Protein AF-A0A8T0FME9-F1 (afdb_monomer)

Sequence (96 aa):
MYIRKIRGIDVEEETHAYLEKCHPNCKVINSSAIEIMMKDMEIHLSNRQIVRYKRLCICSGAVLKVIAKSSPFVLGIRDTETVEVILIQNLLWAVL

Mean predicted aligned error: 8.68 Å

Solvent-accessible surface area (backbone atoms only — not comparable to full-atom values): 6741 Å² total; per-residue (Å²): 137,87,86,76,89,80,80,88,80,87,84,79,92,75,59,76,64,53,56,32,71,80,32,81,90,48,83,81,75,98,62,53,79,75,46,74,42,74,91,79,32,33,33,38,29,72,83,74,48,76,47,78,53,95,75,88,83,89,82,86,79,81,82,85,83,60,90,48,79,86,42,95,88,58,82,69,75,86,53,74,69,46,49,51,56,53,56,54,55,56,50,61,68,72,77,110

Secondary structure (DSSP, 8-state):
---------------HHHHHHH-TT-----S-EEEEETTTTEEEETTS-EEE-SS-----------TTTT-TT-----SHHHHHHHHHHHHHHH--

Foldseek 3Di:
DDDDDDDDDDDDDDDPVVVCVVPVVDDDDPFDFDDQDPVQQWTQTPVRDIDHDPDDDDDPDDDDDFPCVPDPPTFDDDDPVSVVVVVVVVVVVVVD

Organism: Argiope bruennichi (NCBI:txid94029)

pLDDT: mean 84.51, std 15.82, range [41.19, 98.38]

Radius of gyration: 19.01 Å; Cα contacts (8 Å, |Δi|>4): 65; chains: 1; bounding box: 36×37×58 Å

Nearest PDB structures (foldseek):
  8orj-assembly1_B  TM=9.310E-01  e=2.976E-02  Homo sapiens
  6zk7-assembly1_AAAA  TM=6.737E-01  e=4.168E-02  Homo sapiens
  3szf-assembly1_A-2  TM=8.025E-01 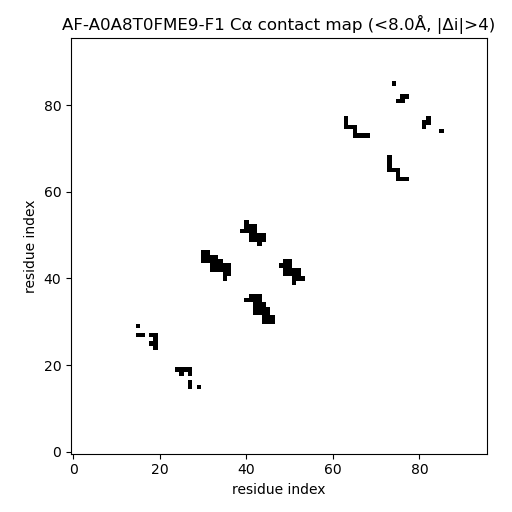 e=1.402E-01  Acidithiobacillus ferrooxidans ATCC 23270
  7qo6-assembly1_H  TM=2.655E-01  e=6.523E+00  Saccharomyces cerevisiae

Structure (mmCIF, N/CA/C/O backbone):
data_AF-A0A8T0FME9-F1
#
_entry.id   AF-A0A8T0FME9-F1
#
loop_
_atom_site.group_PDB
_atom_site.id
_atom_site.type_symbol
_atom_site.label_atom_id
_atom_site.label_alt_id
_atom_site.label_comp_id
_atom_site.label_asym_id
_atom_site.label_entity_id
_atom_site.label_seq_id
_atom_site.pdbx_PDB_ins_code
_atom_site.Cartn_x
_atom_site.Cartn_y
_atom_site.Cartn_z
_atom_site.occupancy
_atom_site.B_iso_or_equiv
_atom_site.auth_seq_id
_atom_site.auth_comp_id
_atom_site.auth_asym_id
_atom_site.auth_atom_id
_atom_site.pdbx_PDB_model_num
ATOM 1 N N . MET A 1 1 ? 13.577 -20.306 1.034 1.00 43.12 1 MET A N 1
ATOM 2 C CA . MET A 1 1 ? 12.558 -19.784 0.100 1.00 43.12 1 MET A CA 1
ATOM 3 C C . MET A 1 1 ? 12.185 -20.915 -0.843 1.00 43.12 1 MET A C 1
ATOM 5 O O . MET A 1 1 ? 12.986 -21.268 -1.695 1.00 43.12 1 MET A O 1
ATOM 9 N N . TYR A 1 2 ? 11.043 -21.563 -0.615 1.00 41.28 2 TYR A N 1
ATOM 10 C CA . TYR A 1 2 ? 10.577 -22.667 -1.457 1.00 41.28 2 TYR A CA 1
ATOM 11 C C . TYR A 1 2 ? 9.706 -22.089 -2.571 1.00 41.28 2 TYR A C 1
ATOM 13 O O . TYR A 1 2 ? 8.615 -21.593 -2.302 1.00 41.28 2 TYR A O 1
ATOM 21 N N . ILE A 1 3 ? 10.197 -22.114 -3.810 1.00 58.12 3 ILE A N 1
ATOM 22 C CA . ILE A 1 3 ? 9.416 -21.696 -4.978 1.00 58.12 3 ILE A CA 1
ATOM 23 C C . ILE A 1 3 ? 8.667 -22.924 -5.480 1.00 58.12 3 ILE A C 1
ATOM 25 O O . ILE A 1 3 ? 9.263 -23.874 -5.987 1.00 58.12 3 ILE A O 1
ATOM 29 N N . ARG A 1 4 ? 7.348 -22.921 -5.306 1.00 69.81 4 ARG A N 1
ATOM 30 C CA . ARG A 1 4 ? 6.472 -23.993 -5.772 1.00 69.81 4 ARG A CA 1
ATOM 31 C C . ARG A 1 4 ? 5.914 -23.582 -7.132 1.00 69.81 4 ARG A C 1
ATOM 33 O O . ARG A 1 4 ? 5.226 -22.573 -7.235 1.00 69.81 4 ARG A O 1
ATOM 40 N N . LYS A 1 5 ? 6.232 -24.341 -8.183 1.00 73.38 5 LYS A N 1
ATOM 41 C CA . LYS A 1 5 ? 5.694 -24.098 -9.528 1.00 73.38 5 LYS A CA 1
ATOM 42 C C . LYS A 1 5 ? 4.221 -24.505 -9.557 1.00 73.38 5 LYS A C 1
ATOM 44 O O . LYS A 1 5 ? 3.914 -25.694 -9.579 1.00 73.38 5 LYS A O 1
ATOM 49 N N . ILE A 1 6 ? 3.330 -23.522 -9.550 1.00 78.25 6 ILE A N 1
ATOM 50 C CA . ILE A 1 6 ? 1.893 -23.720 -9.751 1.00 78.25 6 ILE A CA 1
ATOM 51 C C . ILE A 1 6 ? 1.646 -23.708 -11.266 1.00 78.25 6 ILE A C 1
ATOM 53 O O . ILE A 1 6 ? 2.139 -22.824 -11.964 1.00 78.25 6 ILE A O 1
ATOM 57 N N . ARG A 1 7 ? 0.954 -24.722 -11.796 1.00 68.12 7 ARG A N 1
ATOM 58 C CA . ARG A 1 7 ? 0.488 -24.751 -13.193 1.00 68.12 7 ARG A CA 1
ATOM 59 C C . ARG A 1 7 ? -1.033 -24.605 -13.173 1.00 68.12 7 ARG A C 1
ATOM 61 O O . ARG A 1 7 ? -1.662 -25.295 -12.380 1.00 68.12 7 ARG A O 1
ATOM 68 N N . GLY A 1 8 ? -1.584 -23.747 -14.032 1.00 69.38 8 GLY A N 1
ATOM 69 C CA . GLY A 1 8 ? -3.032 -23.523 -14.136 1.00 69.38 8 GLY A CA 1
ATOM 70 C C . GLY A 1 8 ? -3.587 -22.562 -13.085 1.00 69.38 8 GLY A C 1
ATOM 71 O O . GLY A 1 8 ? -4.534 -22.910 -12.392 1.00 69.38 8 GLY A O 1
ATOM 72 N N . ILE A 1 9 ? -2.973 -21.385 -12.930 1.00 72.31 9 ILE A N 1
ATOM 73 C CA . ILE A 1 9 ? -3.622 -20.288 -12.205 1.00 72.31 9 ILE A CA 1
ATOM 74 C C . ILE A 1 9 ? -4.510 -19.574 -13.217 1.00 72.31 9 ILE A C 1
ATOM 76 O O . ILE A 1 9 ? -3.991 -19.026 -14.189 1.00 72.31 9 ILE A O 1
ATOM 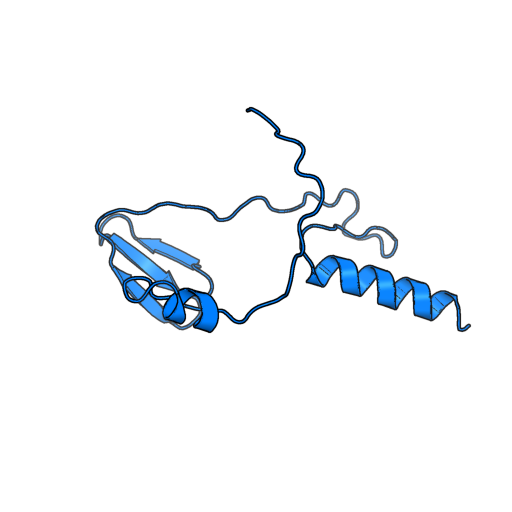80 N N . ASP A 1 10 ? -5.814 -19.623 -12.983 1.00 78.81 10 ASP A N 1
ATOM 81 C CA . ASP A 1 10 ? -6.763 -18.727 -13.627 1.00 78.81 10 ASP A CA 1
ATOM 82 C C . ASP A 1 10 ? -6.798 -17.446 -12.788 1.00 78.81 10 ASP A C 1
ATOM 84 O O . ASP A 1 10 ? -7.108 -17.495 -11.594 1.00 78.81 10 ASP A O 1
ATOM 88 N N . VAL A 1 11 ? -6.314 -16.341 -13.355 1.00 77.38 11 VAL A N 1
ATOM 89 C CA . VAL A 1 11 ? -6.242 -15.045 -12.672 1.00 77.38 11 VAL A CA 1
ATOM 90 C C . VAL A 1 11 ? -7.269 -14.144 -13.325 1.00 77.38 11 VAL A C 1
ATOM 92 O O . VAL A 1 11 ?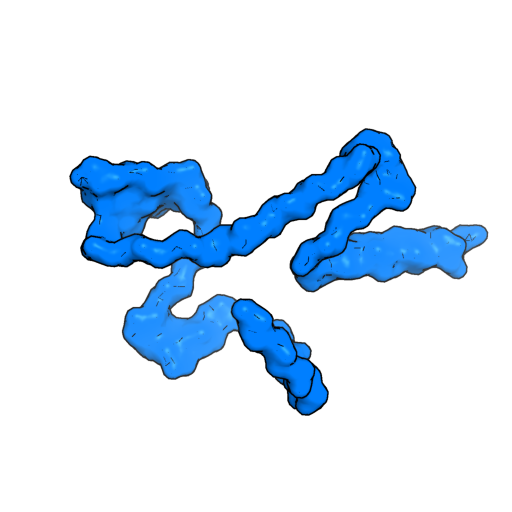 -7.103 -13.759 -14.479 1.00 77.38 11 VAL A O 1
ATOM 95 N N . GLU A 1 12 ? -8.295 -13.790 -12.566 1.00 82.25 12 GLU A N 1
ATOM 96 C CA . GLU A 1 12 ? -9.272 -12.778 -12.947 1.00 82.25 12 GLU A CA 1
ATOM 97 C C . GLU A 1 12 ? -9.017 -11.505 -12.130 1.00 82.25 12 GLU A C 1
ATOM 99 O O . GLU A 1 12 ? -8.625 -11.568 -10.958 1.00 82.25 12 GLU A O 1
ATOM 104 N N . GLU A 1 13 ? -9.200 -10.340 -12.754 1.00 82.81 13 GLU A N 1
ATOM 105 C CA . GLU A 1 13 ? -9.161 -9.065 -12.042 1.00 82.81 13 GLU A CA 1
ATOM 106 C C . GLU A 1 13 ? -10.461 -8.855 -11.272 1.00 82.81 13 GLU A C 1
ATOM 108 O O . GLU A 1 13 ? -11.557 -8.993 -11.810 1.00 82.81 13 GLU A O 1
ATOM 113 N N . GLU A 1 14 ? -10.329 -8.472 -10.006 1.00 89.00 14 GLU A N 1
ATOM 114 C CA . GLU A 1 14 ? -11.455 -8.233 -9.116 1.00 89.00 14 GLU A CA 1
ATOM 115 C C . GLU A 1 14 ? -11.310 -6.895 -8.402 1.00 89.00 14 GLU A C 1
ATOM 117 O O . GLU A 1 14 ? -10.213 -6.381 -8.162 1.00 89.00 14 GLU A O 1
ATOM 122 N N . THR A 1 15 ? -12.446 -6.320 -8.020 1.00 89.94 15 THR A N 1
ATOM 123 C CA . THR A 1 15 ? -12.441 -5.059 -7.271 1.00 89.94 15 THR A CA 1
ATOM 124 C C . THR A 1 15 ? -12.011 -5.283 -5.821 1.00 89.94 15 THR A C 1
ATOM 126 O O . THR A 1 15 ? -12.214 -6.349 -5.241 1.00 89.94 15 THR A O 1
ATOM 129 N N . HIS A 1 16 ? -11.504 -4.239 -5.162 1.00 87.31 16 HIS A N 1
ATOM 130 C CA . HIS A 1 16 ? -11.200 -4.297 -3.727 1.00 87.31 16 HIS A CA 1
ATOM 131 C C . HIS A 1 16 ? -12.412 -4.711 -2.864 1.00 87.31 16 HIS A C 1
ATOM 133 O O . HIS A 1 16 ? -12.231 -5.341 -1.823 1.00 87.31 16 HIS A O 1
ATOM 139 N N . ALA A 1 17 ? -13.638 -4.418 -3.317 1.00 91.81 17 ALA A N 1
ATOM 140 C CA . ALA A 1 17 ? -14.875 -4.798 -2.637 1.00 91.81 17 ALA A CA 1
ATOM 141 C C . ALA A 1 17 ? -15.091 -6.321 -2.588 1.00 91.81 17 ALA A C 1
ATOM 143 O O . ALA A 1 17 ? -15.740 -6.821 -1.668 1.00 91.81 17 ALA A O 1
ATOM 144 N N . TYR A 1 18 ? -14.526 -7.076 -3.537 1.00 93.06 18 TYR A N 1
ATOM 145 C CA . TYR A 1 18 ? -14.581 -8.537 -3.530 1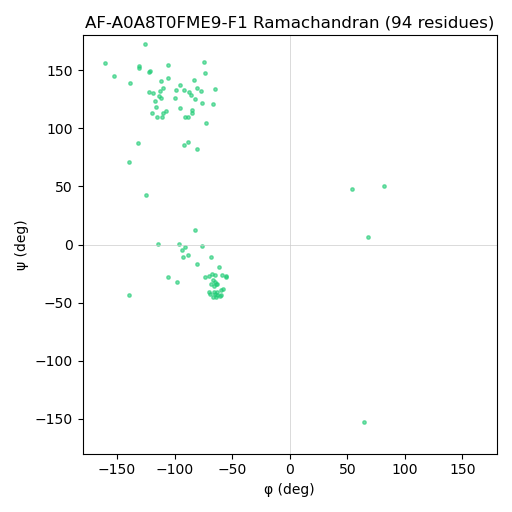.00 93.06 18 TYR A CA 1
ATOM 146 C C . TYR A 1 18 ? -13.938 -9.115 -2.259 1.00 93.06 18 TYR A C 1
ATOM 148 O O . TYR A 1 18 ? -14.518 -9.984 -1.607 1.00 93.06 18 TYR A O 1
ATOM 156 N N . LEU A 1 19 ? -12.785 -8.577 -1.842 1.00 91.19 19 LEU A N 1
ATOM 157 C CA . LEU A 1 19 ? -12.097 -9.021 -0.626 1.00 91.19 19 LEU A CA 1
ATOM 158 C C . LEU A 1 19 ? -12.930 -8.768 0.631 1.00 91.19 19 LEU A C 1
ATOM 160 O O . LEU A 1 19 ? -13.029 -9.650 1.483 1.00 91.19 19 LEU A O 1
ATOM 164 N N . GLU A 1 20 ? -13.551 -7.593 0.739 1.00 95.19 20 GLU A N 1
ATOM 165 C CA . GLU A 1 20 ? -14.424 -7.256 1.871 1.00 95.19 20 GLU A CA 1
ATOM 166 C C . GLU A 1 20 ? -15.685 -8.136 1.890 1.00 95.19 20 GLU A C 1
ATOM 168 O O . GLU A 1 20 ? -16.127 -8.569 2.955 1.00 95.19 20 GLU A O 1
ATOM 173 N N . LYS A 1 21 ? -16.229 -8.482 0.713 1.00 94.88 21 LYS A N 1
ATOM 174 C CA . LYS A 1 21 ? -17.359 -9.413 0.571 1.00 94.88 21 LYS A CA 1
ATOM 175 C C . LYS A 1 21 ? -17.000 -10.830 1.033 1.00 94.88 21 LYS A C 1
ATOM 177 O O . LYS A 1 21 ? -17.788 -11.457 1.738 1.00 94.88 21 LYS A O 1
ATOM 182 N N . CYS A 1 22 ? -15.837 -11.346 0.639 1.00 95.81 22 CYS A N 1
ATOM 183 C CA . CYS A 1 22 ? -15.376 -12.685 1.018 1.00 95.81 22 CYS A CA 1
ATOM 184 C C . CYS A 1 22 ? -14.919 -12.767 2.481 1.00 95.81 22 CYS A C 1
ATOM 186 O O . CYS A 1 22 ? -15.000 -13.831 3.100 1.00 95.81 22 CYS A O 1
ATOM 188 N N . HIS A 1 23 ? -14.450 -11.652 3.043 1.00 95.62 23 HIS A N 1
ATOM 189 C CA . HIS A 1 23 ? -13.911 -11.577 4.394 1.00 95.62 23 HIS A CA 1
ATOM 190 C C . HIS A 1 23 ? -14.523 -10.392 5.159 1.00 95.62 23 HIS A C 1
ATOM 192 O O . HIS A 1 23 ? -13.905 -9.333 5.234 1.00 95.62 23 HIS A O 1
ATOM 198 N N . PRO A 1 24 ? -15.683 -10.572 5.822 1.00 94.44 24 PRO A N 1
ATOM 199 C CA . PRO A 1 24 ? -16.420 -9.475 6.467 1.00 94.44 24 PRO A CA 1
ATOM 200 C C . PRO A 1 24 ? -15.665 -8.735 7.584 1.00 94.44 24 PRO A C 1
ATOM 202 O O . PRO A 1 24 ? -16.025 -7.623 7.954 1.00 94.44 24 PRO A O 1
ATOM 205 N N . ASN A 1 25 ? -14.620 -9.355 8.142 1.00 96.12 25 ASN A N 1
ATOM 206 C CA . ASN A 1 25 ? -13.763 -8.757 9.171 1.00 96.12 25 ASN A CA 1
ATOM 207 C C . ASN A 1 25 ? -12.556 -8.004 8.586 1.00 96.12 25 ASN A C 1
ATOM 209 O O . ASN A 1 25 ? -11.750 -7.451 9.336 1.00 96.12 25 ASN A O 1
ATOM 213 N N . CYS A 1 26 ? -12.394 -8.014 7.264 1.00 94.75 26 CYS A N 1
ATOM 214 C CA . CYS A 1 26 ? -11.359 -7.282 6.557 1.00 94.75 26 CYS A CA 1
ATOM 215 C C . CYS A 1 26 ? -11.953 -5.992 5.999 1.00 94.75 26 CYS A C 1
ATOM 217 O O . CYS A 1 26 ? -13.004 -6.006 5.367 1.00 94.75 26 CYS A O 1
ATOM 219 N N . LYS A 1 27 ? -11.243 -4.884 6.216 1.00 94.62 27 LYS A N 1
ATOM 220 C CA . LYS A 1 27 ? -11.543 -3.599 5.593 1.00 94.62 27 LYS A CA 1
ATOM 221 C C . LYS A 1 27 ? -10.410 -3.230 4.654 1.00 94.62 27 LYS A C 1
ATOM 223 O O . LYS A 1 27 ? -9.251 -3.219 5.076 1.00 94.62 27 LYS A O 1
ATOM 228 N N . VAL A 1 28 ? -10.739 -2.907 3.413 1.00 94.69 28 VAL A N 1
ATOM 229 C CA . VAL A 1 28 ? -9.777 -2.448 2.416 1.00 94.69 28 VAL A CA 1
ATOM 230 C C . VAL A 1 28 ? -9.864 -0.930 2.326 1.00 94.69 28 VAL A C 1
ATOM 232 O O . VAL A 1 28 ? -10.931 -0.353 2.148 1.00 94.69 28 VAL A O 1
ATOM 235 N N . ILE A 1 29 ? -8.725 -0.257 2.479 1.00 95.00 29 ILE A N 1
ATOM 236 C CA . ILE A 1 29 ? -8.631 1.196 2.322 1.00 95.00 29 ILE A CA 1
ATOM 237 C C . ILE A 1 29 ? -7.817 1.460 1.064 1.00 95.00 29 ILE A C 1
ATOM 239 O O . ILE A 1 29 ? -6.612 1.218 1.042 1.00 95.00 29 ILE A O 1
ATOM 243 N N . ASN A 1 30 ? -8.477 1.955 0.019 1.00 94.00 30 ASN A N 1
ATOM 244 C CA . ASN A 1 30 ? -7.811 2.324 -1.224 1.00 94.00 30 ASN A CA 1
ATOM 245 C C . ASN A 1 30 ? -7.164 3.715 -1.090 1.00 94.00 30 ASN A C 1
ATOM 247 O O . ASN A 1 30 ? -7.766 4.737 -1.415 1.00 94.00 30 ASN A O 1
ATOM 251 N N . SER A 1 31 ? -5.966 3.757 -0.507 1.00 96.19 31 SER A N 1
ATOM 252 C CA . SER A 1 31 ? -5.135 4.956 -0.361 1.00 96.19 31 SER A CA 1
ATOM 253 C C . SER A 1 31 ? -3.682 4.550 -0.107 1.00 96.19 31 SER A C 1
ATOM 255 O O . SER A 1 31 ? -3.414 3.483 0.444 1.00 96.19 31 SER A O 1
ATOM 257 N N . SER A 1 32 ? -2.732 5.426 -0.430 1.00 96.94 32 SER A N 1
ATOM 258 C CA . SER A 1 32 ? -1.315 5.194 -0.134 1.00 96.94 32 SER A CA 1
ATOM 259 C C . SER A 1 32 ? -0.997 5.533 1.319 1.00 96.94 32 SER A C 1
ATOM 261 O O . SER A 1 32 ? -1.383 6.597 1.802 1.00 96.94 32 SER A O 1
ATOM 263 N N . ALA A 1 33 ? -0.256 4.664 2.007 1.00 97.44 33 ALA A N 1
ATOM 264 C CA . ALA A 1 33 ? 0.366 4.998 3.286 1.00 97.44 33 ALA A CA 1
ATOM 265 C C . ALA A 1 33 ? 1.593 5.883 3.035 1.00 97.44 33 ALA A C 1
ATOM 267 O O . ALA A 1 33 ? 2.500 5.485 2.304 1.00 97.44 33 ALA A O 1
ATOM 268 N N . ILE A 1 34 ? 1.605 7.080 3.619 1.00 97.94 34 ILE A N 1
ATOM 269 C CA . ILE A 1 34 ? 2.664 8.079 3.404 1.00 97.94 34 ILE A CA 1
ATOM 270 C C . ILE A 1 34 ? 3.607 8.197 4.602 1.00 97.94 34 ILE A C 1
ATOM 272 O O . ILE A 1 34 ? 4.779 8.514 4.422 1.00 97.94 34 ILE A O 1
ATOM 276 N N . GLU A 1 35 ? 3.125 7.909 5.812 1.00 97.88 35 GLU A N 1
ATOM 277 C CA . GLU A 1 35 ? 3.911 8.019 7.040 1.00 97.88 35 GLU A CA 1
ATOM 278 C C . GLU A 1 35 ? 3.402 7.039 8.105 1.00 97.88 35 GLU A C 1
ATOM 280 O O . GLU A 1 35 ? 2.201 6.777 8.200 1.00 97.88 35 GLU A O 1
ATOM 285 N N . ILE A 1 36 ? 4.323 6.495 8.906 1.00 98.00 36 ILE A N 1
ATOM 286 C CA . ILE A 1 36 ? 4.020 5.634 10.056 1.00 98.00 36 ILE A CA 1
ATOM 287 C C . ILE A 1 36 ? 4.485 6.356 11.325 1.00 98.00 36 ILE A C 1
ATOM 289 O O . ILE A 1 36 ? 5.683 6.455 11.595 1.00 98.00 36 ILE A O 1
ATOM 293 N N . MET A 1 37 ? 3.529 6.813 12.128 1.00 97.62 37 MET A N 1
ATOM 294 C CA . MET A 1 37 ? 3.755 7.476 13.410 1.00 97.62 37 MET A CA 1
ATOM 295 C C . MET A 1 37 ? 3.828 6.432 14.524 1.00 97.62 37 MET A C 1
ATOM 297 O O . MET A 1 37 ? 2.831 6.079 15.152 1.00 97.62 37 MET A O 1
ATOM 301 N N . MET A 1 38 ? 5.032 5.910 14.777 1.00 96.00 38 MET A N 1
ATOM 302 C CA . MET A 1 38 ? 5.216 4.786 15.708 1.00 96.00 38 MET A CA 1
ATOM 303 C C . MET A 1 38 ? 4.822 5.106 17.155 1.00 96.00 38 MET A C 1
ATOM 305 O O . MET A 1 38 ? 4.346 4.217 17.855 1.00 96.00 38 MET A O 1
ATOM 309 N N . LYS A 1 39 ? 5.029 6.352 17.606 1.00 97.00 39 LYS A N 1
ATOM 310 C CA . LYS A 1 39 ? 4.716 6.775 18.984 1.00 97.00 39 LYS A CA 1
ATOM 311 C C . LYS A 1 39 ? 3.215 6.743 19.262 1.00 97.00 39 LYS A C 1
ATOM 313 O O . LYS A 1 39 ? 2.807 6.273 20.318 1.00 97.00 39 LYS A O 1
ATOM 318 N N . ASP A 1 40 ? 2.426 7.183 18.290 1.00 97.81 40 ASP A N 1
ATOM 319 C CA . ASP A 1 40 ? 0.968 7.279 18.392 1.00 97.81 40 ASP A CA 1
ATOM 320 C C . ASP A 1 40 ? 0.263 6.021 17.852 1.00 97.81 40 ASP A C 1
ATOM 322 O O . ASP A 1 40 ? -0.951 5.872 17.972 1.00 97.81 40 ASP A O 1
ATOM 326 N N . MET A 1 41 ? 1.042 5.082 17.297 1.00 98.06 41 MET A N 1
ATOM 327 C CA . MET A 1 41 ? 0.578 3.874 16.611 1.00 98.06 41 MET A CA 1
ATOM 328 C C . MET A 1 41 ? -0.413 4.193 15.483 1.00 98.06 41 MET A C 1
ATOM 330 O O . MET A 1 41 ? -1.479 3.582 15.363 1.00 98.06 41 MET A O 1
ATOM 334 N N . GLU A 1 42 ? -0.045 5.165 14.650 1.00 98.38 42 GLU A N 1
ATOM 335 C CA . GLU A 1 42 ? -0.867 5.701 13.566 1.00 98.38 42 GLU A CA 1
ATOM 336 C C . GLU A 1 42 ? -0.183 5.547 12.201 1.00 98.38 42 GLU A C 1
ATOM 338 O O . GLU A 1 42 ? 1.041 5.563 12.078 1.00 98.38 42 GLU A O 1
ATOM 343 N N . ILE A 1 43 ? -0.990 5.392 11.154 1.00 98.25 43 ILE A N 1
ATOM 344 C CA . ILE A 1 43 ? -0.569 5.476 9.756 1.00 98.25 43 ILE A CA 1
ATOM 345 C C . ILE A 1 43 ? -1.301 6.657 9.136 1.00 98.25 43 ILE A C 1
ATOM 347 O O . ILE A 1 43 ? -2.535 6.694 9.143 1.00 98.25 43 ILE A O 1
ATOM 351 N N . HIS A 1 44 ? -0.546 7.598 8.581 1.00 98.31 44 HIS A N 1
ATOM 352 C CA . HIS A 1 44 ? -1.098 8.688 7.792 1.00 98.31 44 HIS A CA 1
ATOM 353 C C . HIS A 1 44 ? -1.230 8.240 6.342 1.00 98.31 44 HIS A C 1
ATOM 355 O O . HIS A 1 44 ? -0.295 7.687 5.751 1.00 98.31 44 HIS A O 1
ATOM 361 N N . LEU A 1 45 ? -2.403 8.480 5.768 1.00 98.38 45 LEU A N 1
ATOM 362 C CA . LEU A 1 45 ? -2.718 8.126 4.394 1.00 98.38 45 LEU A CA 1
ATOM 363 C C . LEU A 1 45 ? -2.727 9.368 3.496 1.00 98.38 45 LEU A C 1
ATOM 365 O O . LEU A 1 45 ? -2.996 10.484 3.941 1.00 98.38 45 LEU A O 1
ATOM 369 N N . SER A 1 46 ? -2.470 9.177 2.203 1.00 98.38 46 SER A N 1
ATOM 370 C CA . SER A 1 46 ? -2.450 10.250 1.199 1.00 98.38 46 SER A CA 1
ATOM 371 C C . SER A 1 46 ? -3.777 11.009 1.088 1.00 98.38 46 SER A C 1
ATOM 373 O O . SER A 1 46 ? -3.790 12.183 0.731 1.00 98.38 46 SER A O 1
ATOM 375 N N . ASN A 1 47 ? -4.896 10.368 1.432 1.00 97.62 47 ASN A N 1
ATOM 376 C CA . ASN A 1 47 ? -6.223 10.984 1.493 1.00 97.62 47 ASN A CA 1
ATOM 377 C C . ASN A 1 47 ? -6.499 11.745 2.812 1.00 97.62 47 ASN A C 1
ATOM 379 O O . ASN A 1 47 ? -7.645 12.104 3.072 1.00 97.62 47 ASN A O 1
ATOM 383 N N . ARG A 1 48 ? -5.472 11.996 3.641 1.00 97.69 48 ARG A N 1
ATOM 384 C CA . ARG A 1 48 ? -5.542 12.648 4.967 1.00 97.69 48 ARG A CA 1
ATOM 385 C C . ARG A 1 48 ? -6.265 11.841 6.051 1.00 97.69 48 ARG A C 1
ATOM 387 O O . ARG A 1 48 ? -6.462 12.347 7.153 1.00 97.69 48 ARG A O 1
ATOM 394 N N . GLN A 1 49 ? -6.652 10.599 5.773 1.00 98.06 49 GLN A N 1
ATOM 395 C CA . GLN A 1 49 ? -7.171 9.698 6.794 1.00 98.06 49 GLN A CA 1
ATOM 396 C C . GLN A 1 49 ? -6.031 9.195 7.691 1.00 98.06 49 GLN A C 1
ATOM 398 O O . GLN A 1 49 ? -4.907 8.981 7.236 1.00 98.06 49 GLN A O 1
ATOM 403 N N . ILE A 1 50 ? -6.349 8.966 8.964 1.00 98.12 50 ILE A N 1
ATOM 404 C CA . ILE A 1 50 ? -5.443 8.376 9.951 1.00 98.12 50 ILE A CA 1
ATOM 405 C C . ILE A 1 50 ? -5.979 7.000 10.349 1.00 98.12 50 ILE A C 1
ATOM 407 O O . ILE A 1 50 ? -7.165 6.852 10.657 1.00 98.12 50 ILE A O 1
ATOM 411 N N . VAL A 1 51 ? -5.111 5.986 10.346 1.00 97.94 51 VAL A N 1
ATOM 412 C CA . VAL A 1 51 ? -5.443 4.616 10.765 1.00 97.94 51 VAL A CA 1
ATOM 413 C C . VAL A 1 51 ? -4.624 4.239 11.991 1.00 97.94 51 VAL A C 1
ATOM 415 O O . VAL A 1 51 ? -3.401 4.167 11.922 1.00 97.94 51 VAL A O 1
ATOM 418 N N . ARG A 1 52 ? -5.299 3.949 13.106 1.00 98.06 52 ARG A N 1
ATOM 419 C CA . ARG A 1 52 ? -4.660 3.429 14.322 1.00 98.06 52 ARG A CA 1
ATOM 420 C C . ARG A 1 52 ? -4.466 1.926 14.244 1.00 98.06 52 ARG A C 1
ATOM 422 O O . ARG A 1 52 ? -5.353 1.209 13.779 1.00 98.06 52 ARG A O 1
ATOM 429 N N . TYR A 1 53 ? -3.344 1.439 14.758 1.00 97.62 53 TYR A N 1
ATOM 430 C CA . TYR A 1 53 ? -3.040 0.014 14.798 1.00 97.62 53 TYR A CA 1
ATOM 431 C C . TYR A 1 53 ? -2.581 -0.440 16.184 1.00 97.62 53 TYR A C 1
ATOM 433 O O . TYR A 1 53 ? -1.985 0.302 16.950 1.00 97.62 53 TYR A O 1
ATOM 441 N N . LYS A 1 54 ? -2.830 -1.715 16.499 1.00 98.12 54 LYS A N 1
ATOM 442 C CA . LYS A 1 54 ? -2.202 -2.402 17.644 1.00 98.12 54 LYS A CA 1
ATOM 443 C C . LYS A 1 54 ? -0.996 -3.237 17.211 1.00 98.12 54 LYS A C 1
ATOM 445 O O . LYS A 1 54 ? -0.055 -3.434 17.968 1.00 98.12 54 LYS A O 1
ATOM 450 N N . ARG A 1 55 ? -1.057 -3.779 15.995 1.00 97.44 55 ARG A N 1
ATOM 451 C CA . ARG A 1 55 ? -0.004 -4.562 15.343 1.00 97.44 55 ARG A CA 1
ATOM 452 C C . ARG A 1 55 ? 0.058 -4.128 13.885 1.00 97.44 55 ARG A C 1
ATOM 454 O O . ARG A 1 55 ? -0.994 -3.938 13.283 1.00 97.44 55 ARG A O 1
ATOM 461 N N . LEU A 1 56 ? 1.267 -3.990 13.349 1.00 96.94 56 LEU A N 1
ATOM 462 C CA . LEU A 1 56 ? 1.509 -3.548 11.979 1.00 96.94 56 LEU A CA 1
ATOM 463 C C . LEU A 1 56 ? 2.321 -4.602 11.224 1.00 96.94 56 LEU A C 1
ATOM 465 O O . LEU A 1 56 ? 3.340 -5.074 11.721 1.00 96.94 56 LEU A O 1
ATOM 469 N N . CYS A 1 57 ? 1.867 -4.950 10.023 1.00 96.50 57 CYS A N 1
ATOM 470 C CA . CYS A 1 57 ? 2.607 -5.762 9.064 1.00 96.50 57 CYS A CA 1
ATOM 471 C C . CYS A 1 57 ? 2.821 -4.927 7.798 1.00 96.50 57 CYS A C 1
ATOM 473 O O . CYS A 1 57 ? 1.875 -4.314 7.306 1.00 96.50 57 CYS A O 1
ATOM 475 N N . ILE A 1 58 ? 4.058 -4.874 7.298 1.00 95.44 58 ILE A N 1
ATOM 476 C CA . ILE A 1 58 ? 4.425 -4.070 6.128 1.00 95.44 58 ILE A CA 1
ATOM 477 C C . ILE A 1 58 ? 4.672 -5.006 4.947 1.00 95.44 58 ILE A C 1
ATOM 479 O O . ILE A 1 58 ? 5.621 -5.787 4.955 1.00 95.44 58 ILE A O 1
ATOM 483 N N . CYS A 1 59 ? 3.827 -4.883 3.924 1.00 95.19 59 CYS A N 1
ATOM 484 C CA . CYS A 1 59 ? 3.848 -5.709 2.714 1.00 95.19 59 CYS A CA 1
ATOM 485 C C . CYS A 1 59 ? 3.941 -4.848 1.437 1.00 95.19 59 CYS A C 1
ATOM 487 O O . CYS A 1 59 ? 3.239 -5.101 0.466 1.00 95.19 59 CYS A O 1
ATOM 489 N N . SER A 1 60 ? 4.782 -3.807 1.424 1.00 93.19 60 SER A N 1
ATOM 490 C CA . SER A 1 60 ? 4.869 -2.822 0.324 1.00 93.19 60 SER A CA 1
ATOM 491 C C . SER A 1 60 ? 5.599 -3.309 -0.943 1.00 93.19 60 SER A C 1
ATOM 493 O O . SER A 1 60 ? 5.685 -2.586 -1.942 1.00 93.19 60 SER A O 1
ATOM 495 N N . GLY A 1 61 ? 6.109 -4.543 -0.938 1.00 91.31 61 GLY A N 1
ATOM 496 C CA . GLY A 1 61 ? 6.862 -5.112 -2.056 1.00 91.31 61 GLY A CA 1
ATOM 497 C C . GLY A 1 61 ? 8.186 -4.381 -2.319 1.00 91.31 61 GLY A C 1
ATOM 498 O O . GLY A 1 61 ? 8.784 -3.810 -1.410 1.00 91.31 61 GLY A O 1
ATOM 499 N N . ALA A 1 62 ? 8.660 -4.422 -3.567 1.00 89.44 62 ALA A N 1
ATOM 500 C CA . ALA A 1 62 ? 9.918 -3.807 -3.994 1.00 89.44 62 ALA A CA 1
ATOM 501 C C . ALA A 1 62 ? 9.693 -2.795 -5.123 1.00 89.44 62 ALA A C 1
ATOM 503 O O . ALA A 1 62 ? 8.817 -2.984 -5.961 1.00 89.44 62 ALA A O 1
ATOM 504 N N . VAL A 1 63 ? 10.516 -1.748 -5.183 1.00 88.12 63 VAL A N 1
ATOM 505 C CA . VAL A 1 63 ? 10.512 -0.778 -6.289 1.00 88.12 63 VAL A CA 1
ATOM 506 C C . VAL A 1 63 ? 11.568 -1.174 -7.318 1.00 88.12 63 VAL A C 1
ATOM 508 O O . VAL A 1 63 ? 12.689 -1.542 -6.961 1.00 88.12 63 VAL A O 1
ATOM 511 N N . LEU A 1 64 ? 11.224 -1.084 -8.604 1.00 87.56 64 LEU A N 1
ATOM 512 C CA . LEU A 1 64 ? 12.144 -1.399 -9.693 1.00 87.56 64 LEU A CA 1
ATOM 513 C C . LEU A 1 64 ? 13.323 -0.426 -9.745 1.00 87.56 64 LEU A C 1
ATOM 515 O O . LEU A 1 64 ? 13.161 0.796 -9.764 1.00 87.56 64 LEU A O 1
ATOM 519 N N . LYS A 1 65 ? 14.526 -0.981 -9.889 1.00 88.69 65 LYS A N 1
ATOM 520 C CA . LYS A 1 65 ? 15.727 -0.216 -10.225 1.00 88.69 65 LYS A CA 1
ATOM 521 C C . LYS A 1 65 ? 15.905 -0.184 -11.743 1.00 88.69 65 LYS A C 1
ATOM 523 O O . LYS A 1 65 ? 16.614 -1.010 -12.309 1.00 88.69 65 LYS A O 1
ATOM 528 N N . VAL A 1 66 ? 15.256 0.776 -12.400 1.00 87.88 66 VAL A N 1
ATOM 529 C CA . VAL A 1 66 ? 15.417 0.995 -13.847 1.00 87.88 66 VAL A CA 1
ATOM 530 C C . VAL A 1 66 ? 16.844 1.473 -14.136 1.00 87.88 66 VAL A C 1
ATOM 532 O O . VAL A 1 66 ? 17.278 2.497 -13.607 1.00 87.88 66 VAL A O 1
ATOM 535 N N . ILE A 1 67 ? 17.573 0.715 -14.958 1.00 88.69 67 ILE 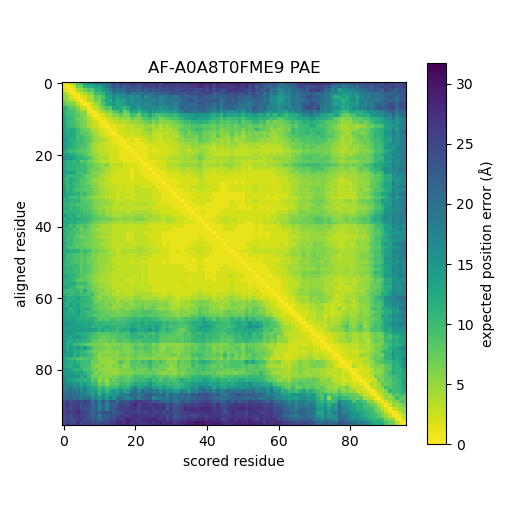A N 1
ATOM 536 C CA . ILE A 1 67 ? 19.008 0.907 -15.235 1.00 88.69 67 ILE A CA 1
ATOM 537 C C . ILE A 1 67 ? 19.325 2.166 -16.059 1.00 88.69 67 ILE A C 1
ATOM 539 O O . ILE A 1 67 ? 20.406 2.724 -15.905 1.00 88.69 67 ILE A O 1
ATOM 543 N N . ALA A 1 68 ? 18.388 2.647 -16.882 1.00 89.75 68 ALA A N 1
ATOM 544 C CA . ALA A 1 68 ? 18.554 3.837 -17.719 1.00 89.75 68 ALA A CA 1
ATOM 545 C C . ALA A 1 68 ? 17.268 4.681 -17.731 1.00 89.75 68 ALA A C 1
ATOM 547 O O . ALA A 1 68 ? 16.557 4.735 -18.728 1.00 89.75 68 ALA A O 1
ATOM 548 N N . LYS A 1 69 ? 16.961 5.333 -16.601 1.00 84.44 69 LYS A N 1
ATOM 549 C CA . LYS A 1 69 ? 15.705 6.087 -16.389 1.00 84.44 69 LYS A CA 1
ATOM 550 C C . LYS A 1 69 ? 15.412 7.177 -17.429 1.00 84.44 69 LYS A C 1
ATOM 552 O O . LYS A 1 69 ? 14.255 7.529 -17.603 1.00 84.44 69 LYS A O 1
ATOM 557 N N . SER A 1 70 ? 16.439 7.740 -18.064 1.00 87.50 70 SER A N 1
ATOM 558 C CA . SER A 1 70 ? 16.303 8.789 -19.082 1.00 87.50 70 SER A CA 1
ATOM 559 C C . SER A 1 70 ? 16.123 8.249 -20.502 1.00 87.50 70 SER A C 1
ATOM 561 O O . SER A 1 70 ? 15.872 9.032 -21.413 1.00 87.50 70 SER A O 1
ATOM 563 N N . SER A 1 71 ? 16.283 6.939 -20.714 1.00 88.62 71 SER A N 1
ATOM 564 C CA . SER A 1 71 ? 16.134 6.342 -22.038 1.00 88.62 71 SER A CA 1
ATOM 565 C C . SER A 1 71 ? 14.658 6.082 -22.335 1.00 88.62 71 SER A C 1
ATOM 567 O O . SER A 1 71 ? 14.025 5.346 -21.577 1.00 88.62 71 SER A O 1
ATOM 569 N N . PRO A 1 72 ? 14.112 6.584 -23.458 1.00 83.94 72 PRO A N 1
ATOM 570 C CA . PRO A 1 72 ? 12.746 6.262 -23.868 1.00 83.94 72 PRO A CA 1
ATOM 571 C C . PRO A 1 72 ? 12.589 4.794 -24.301 1.00 83.94 72 PRO A C 1
ATOM 573 O O . PRO A 1 72 ? 11.471 4.326 -24.474 1.00 83.94 72 PRO A O 1
ATOM 576 N N . PHE A 1 73 ? 13.697 4.060 -24.463 1.00 83.62 73 PHE A N 1
ATOM 577 C CA . PHE A 1 73 ? 13.717 2.661 -24.900 1.00 83.62 73 PHE A CA 1
ATOM 578 C C . PHE A 1 73 ? 13.806 1.657 -23.743 1.00 83.62 73 PHE A C 1
ATOM 580 O O . PHE A 1 73 ? 13.898 0.455 -23.982 1.00 83.62 73 PHE A O 1
ATOM 587 N N . VAL A 1 74 ? 13.845 2.125 -22.491 1.00 85.88 74 VAL A N 1
ATOM 588 C CA . VAL A 1 74 ? 13.971 1.258 -21.314 1.00 85.88 74 VAL A CA 1
ATOM 589 C C . VAL A 1 74 ? 12.762 1.442 -20.410 1.00 85.88 74 VAL A C 1
ATOM 591 O O . VAL A 1 74 ? 12.603 2.484 -19.778 1.00 85.88 74 VAL A O 1
ATOM 594 N N . LEU A 1 75 ? 11.948 0.392 -20.294 1.00 84.62 75 LEU A N 1
ATOM 595 C CA . LEU A 1 75 ? 10.799 0.343 -19.394 1.00 84.62 75 LEU A CA 1
ATOM 596 C C . LEU A 1 75 ? 11.037 -0.668 -18.266 1.00 84.62 75 LEU A C 1
ATOM 598 O O . LEU A 1 75 ? 11.607 -1.739 -18.473 1.00 84.62 75 LEU A O 1
ATOM 602 N N . GLY A 1 76 ? 10.605 -0.322 -17.055 1.00 83.69 76 GLY A N 1
ATOM 603 C CA . GLY A 1 76 ? 10.538 -1.256 -15.938 1.00 83.69 76 GLY A CA 1
ATOM 604 C C . GLY A 1 76 ? 9.162 -1.920 -15.862 1.00 83.69 76 GLY A C 1
ATOM 605 O O . GLY A 1 76 ? 8.160 -1.219 -15.906 1.00 83.69 76 GLY A O 1
ATOM 606 N N . ILE A 1 77 ? 9.127 -3.246 -15.703 1.00 86.12 77 ILE A N 1
ATOM 607 C CA . ILE A 1 77 ? 7.892 -4.046 -15.599 1.00 86.12 77 ILE A CA 1
ATOM 608 C C . ILE A 1 77 ? 7.767 -4.600 -14.181 1.00 86.12 77 ILE A C 1
ATOM 610 O O . ILE A 1 77 ? 8.710 -5.232 -13.694 1.00 86.12 77 ILE A O 1
ATOM 614 N N . ARG A 1 78 ? 6.639 -4.364 -13.506 1.00 84.31 78 ARG A N 1
ATOM 615 C CA . ARG A 1 78 ? 6.383 -4.880 -12.145 1.00 84.31 78 ARG A CA 1
ATOM 616 C C . ARG A 1 78 ? 4.957 -5.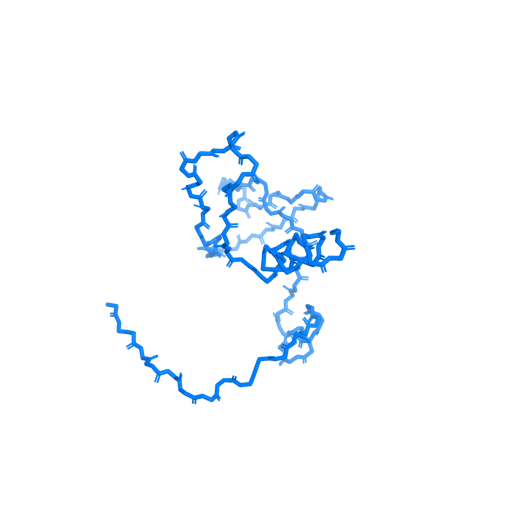367 -11.954 1.00 84.31 78 ARG A C 1
ATOM 618 O O . ARG A 1 78 ? 4.757 -6.375 -11.282 1.00 84.31 78 ARG A O 1
ATOM 625 N N . ASP A 1 79 ? 4.008 -4.606 -12.457 1.00 82.50 79 ASP A N 1
ATOM 626 C CA . ASP A 1 79 ? 2.579 -4.734 -12.204 1.00 82.50 79 ASP A CA 1
ATOM 627 C C . ASP A 1 79 ? 1.820 -4.854 -13.531 1.00 82.50 79 ASP A C 1
ATOM 629 O O . ASP A 1 79 ? 2.416 -4.784 -14.610 1.00 82.50 79 ASP A O 1
ATOM 633 N N . 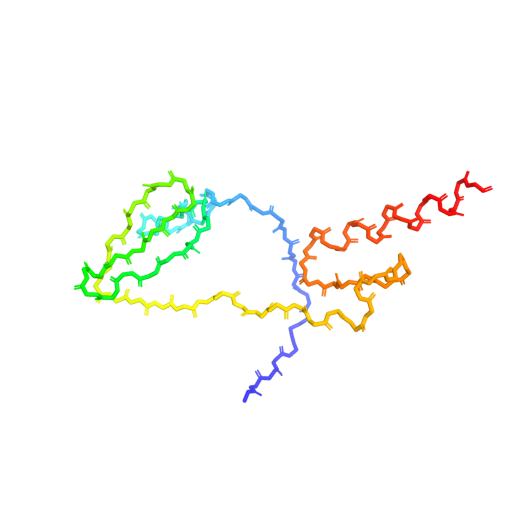THR A 1 80 ? 0.521 -5.135 -13.457 1.00 82.00 80 THR A N 1
ATOM 634 C CA . THR A 1 8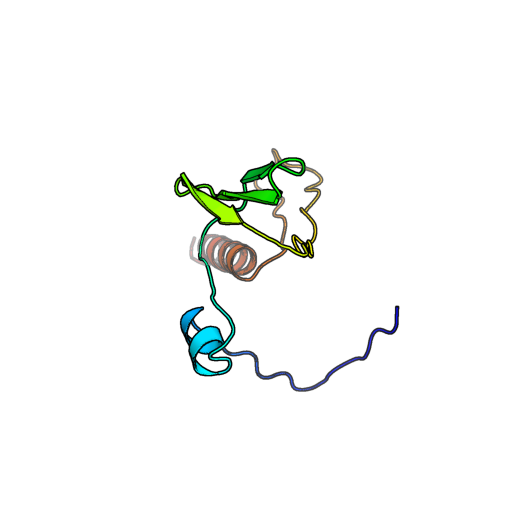0 ? -0.313 -5.321 -14.650 1.00 82.00 80 THR A CA 1
ATOM 635 C C . THR A 1 80 ? -0.407 -4.030 -15.459 1.00 82.00 80 THR A C 1
ATOM 637 O O . THR A 1 80 ? -0.333 -4.086 -16.686 1.00 82.00 80 THR A O 1
ATOM 640 N N . GLU A 1 81 ? -0.415 -2.866 -14.803 1.00 81.75 81 GLU A N 1
ATOM 641 C CA . GLU A 1 81 ? -0.467 -1.570 -15.479 1.00 81.75 81 GLU A CA 1
ATOM 642 C C . GLU A 1 81 ? 0.792 -1.309 -16.325 1.00 81.75 81 GLU A C 1
ATOM 644 O O . GLU A 1 81 ? 0.711 -0.856 -17.469 1.00 81.75 81 GLU A O 1
ATOM 649 N N . THR A 1 82 ? 1.986 -1.632 -15.813 1.00 79.31 82 THR A N 1
ATOM 650 C CA . THR A 1 82 ? 3.238 -1.469 -16.579 1.00 79.31 82 THR A CA 1
ATOM 651 C C . THR A 1 82 ? 3.337 -2.414 -17.776 1.00 79.31 82 THR A C 1
ATOM 653 O O . THR A 1 82 ? 4.008 -2.079 -18.756 1.00 79.31 82 THR A O 1
ATOM 656 N N . VAL A 1 83 ? 2.657 -3.566 -17.746 1.00 81.75 83 VAL A N 1
ATOM 657 C CA . VAL A 1 83 ? 2.566 -4.474 -18.902 1.00 81.75 83 VAL A CA 1
ATOM 658 C C . VAL A 1 83 ? 1.703 -3.871 -20.013 1.00 81.75 83 VAL A C 1
ATOM 660 O O . VAL A 1 83 ? 2.093 -3.939 -21.180 1.00 81.75 83 VAL A O 1
ATOM 663 N N . GLU A 1 84 ? 0.581 -3.229 -19.685 1.00 77.12 84 GLU A N 1
ATOM 664 C CA . GLU A 1 84 ? -0.281 -2.582 -20.686 1.00 77.12 84 GLU A CA 1
ATOM 665 C C . GLU A 1 84 ? 0.455 -1.489 -21.472 1.00 77.12 84 GLU A C 1
ATOM 667 O O . GLU A 1 84 ? 0.323 -1.399 -22.696 1.00 77.12 84 GLU A O 1
ATOM 672 N N . VAL A 1 85 ? 1.310 -0.712 -20.798 1.00 75.38 85 VAL A N 1
ATOM 673 C CA . VAL A 1 85 ? 2.133 0.333 -21.433 1.00 75.38 85 VAL A CA 1
ATOM 674 C C . VAL A 1 85 ? 3.026 -0.242 -22.540 1.00 75.38 85 VAL A C 1
ATOM 676 O O . VAL A 1 85 ? 3.178 0.379 -23.595 1.00 75.38 85 VAL A O 1
ATOM 679 N N . ILE A 1 86 ? 3.574 -1.447 -22.347 1.00 73.31 86 ILE A N 1
ATOM 680 C CA . ILE A 1 86 ? 4.392 -2.135 -23.361 1.00 73.31 86 ILE A CA 1
ATOM 681 C C . ILE A 1 86 ? 3.556 -2.514 -24.577 1.00 73.31 86 ILE A C 1
ATOM 683 O O . ILE A 1 86 ? 4.000 -2.345 -25.715 1.00 73.31 86 ILE A O 1
ATOM 687 N N . LEU A 1 87 ? 2.363 -3.060 -24.344 1.00 64.44 87 LEU A N 1
ATOM 688 C CA . LEU A 1 87 ? 1.488 -3.528 -25.417 1.00 64.44 87 LEU A CA 1
ATOM 689 C C . LEU A 1 87 ? 1.056 -2.360 -26.312 1.00 64.44 87 LEU A C 1
ATOM 691 O O . LEU A 1 87 ? 1.095 -2.478 -27.536 1.00 64.44 87 LEU A O 1
ATOM 695 N N . ILE A 1 88 ? 0.741 -1.209 -25.713 1.00 61.25 88 ILE A N 1
ATOM 696 C CA . ILE A 1 88 ? 0.342 0.003 -26.439 1.00 61.25 88 ILE A CA 1
ATOM 697 C C . ILE A 1 88 ? 1.517 0.599 -27.223 1.00 61.25 88 ILE A C 1
ATOM 699 O O . ILE A 1 88 ? 1.346 0.976 -28.384 1.00 61.25 88 ILE A O 1
ATOM 703 N N . GLN A 1 89 ? 2.718 0.656 -26.635 1.00 58.75 89 GLN A N 1
ATOM 704 C CA . GLN A 1 89 ? 3.894 1.156 -27.351 1.00 58.75 89 GLN A CA 1
ATOM 705 C C . GLN A 1 89 ? 4.198 0.305 -28.586 1.00 58.75 89 GLN A C 1
ATOM 707 O O . GLN A 1 89 ? 4.396 0.874 -29.652 1.00 58.75 89 GLN A O 1
ATOM 712 N N . ASN A 1 90 ? 4.154 -1.027 -28.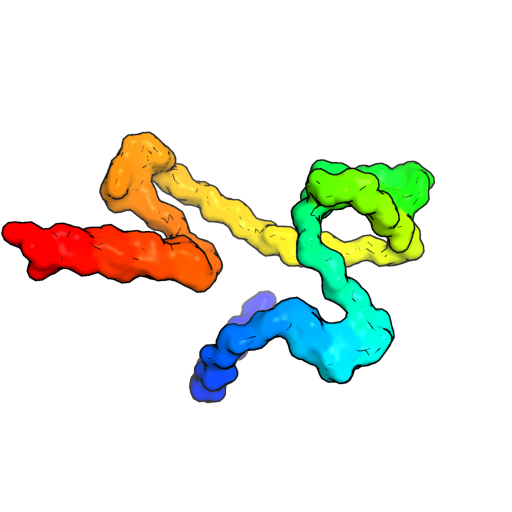491 1.00 56.31 90 ASN A N 1
ATOM 713 C CA . ASN A 1 90 ? 4.405 -1.911 -29.637 1.00 56.31 90 ASN A CA 1
ATOM 714 C C . ASN A 1 90 ? 3.340 -1.816 -30.746 1.00 56.31 90 ASN A C 1
ATOM 716 O O . ASN A 1 90 ? 3.675 -1.980 -31.917 1.00 56.31 90 ASN A O 1
ATOM 720 N N . LEU A 1 91 ? 2.082 -1.508 -30.412 1.00 49.81 91 LEU A N 1
ATOM 721 C CA . LEU A 1 91 ? 1.024 -1.272 -31.404 1.00 49.81 91 LEU A CA 1
ATOM 722 C C . LEU A 1 91 ? 1.250 0.015 -32.211 1.00 49.81 91 LEU A C 1
ATOM 724 O O . LEU A 1 91 ? 0.973 0.037 -33.406 1.00 49.81 91 LEU A O 1
ATOM 728 N N . LEU A 1 92 ? 1.814 1.062 -31.603 1.00 47.12 92 LEU A N 1
ATOM 729 C CA . LEU A 1 92 ? 2.135 2.314 -32.301 1.00 47.12 92 LEU A CA 1
ATOM 730 C C . LEU A 1 92 ? 3.219 2.146 -33.382 1.00 47.12 92 LEU A C 1
ATOM 732 O O . LEU A 1 92 ? 3.151 2.821 -34.404 1.00 47.12 92 LEU A O 1
ATOM 736 N N . TRP A 1 93 ? 4.176 1.230 -33.195 1.00 41.19 93 TRP A N 1
ATOM 737 C CA . TRP A 1 93 ? 5.184 0.893 -34.217 1.00 41.19 93 TRP A CA 1
ATOM 738 C C . TRP A 1 93 ? 4.667 -0.070 -35.293 1.00 41.19 93 TRP A C 1
ATOM 740 O O . TRP A 1 93 ? 5.310 -0.217 -36.323 1.00 41.19 93 TRP A O 1
ATOM 750 N N . ALA A 1 94 ? 3.547 -0.757 -35.054 1.00 43.62 94 ALA A N 1
ATOM 751 C CA . ALA A 1 94 ? 2.976 -1.723 -35.995 1.00 43.62 94 ALA A CA 1
ATOM 752 C C . ALA A 1 94 ? 1.924 -1.111 -36.942 1.00 43.62 94 ALA A C 1
ATOM 754 O O . ALA A 1 94 ? 1.494 -1.775 -37.883 1.00 43.62 94 ALA A O 1
ATOM 755 N N . VAL A 1 95 ? 1.486 0.127 -36.679 1.00 47.19 95 VAL A N 1
ATOM 756 C CA . VAL A 1 95 ? 0.449 0.846 -37.452 1.00 47.19 95 VAL A CA 1
ATOM 757 C C . VAL A 1 95 ? 1.016 2.089 -38.175 1.00 47.19 95 VAL A C 1
ATOM 759 O O . VAL A 1 95 ? 0.284 2.771 -38.891 1.00 47.19 95 VAL A O 1
ATOM 762 N N . LEU A 1 96 ? 2.321 2.361 -38.041 1.00 42.69 96 LEU A N 1
ATOM 763 C CA . LEU A 1 96 ? 3.093 3.328 -38.840 1.00 42.69 96 LEU A CA 1
ATOM 764 C C . LEU A 1 96 ? 4.071 2.586 -39.755 1.00 42.69 96 LEU A C 1
ATOM 766 O O . LEU A 1 96 ? 4.254 3.053 -40.900 1.00 42.69 96 LEU A O 1
#